Protein AF-A0A7J9J4H0-F1 (afdb_monomer)

Nearest PDB structures (foldseek):
  4m59-assembly1_A  TM=7.319E-01  e=5.818E-02  Zea mays
  4oe1-assembly1_A  TM=7.319E-01  e=5.818E-02  Zea mays
  7pub-assembly1_DH  TM=7.178E-01  e=2.931E-01  Trypanosoma brucei brucei
  7pua-assembly1_DH  TM=6.953E-01  e=2.931E-01  Trypanosoma brucei brucei
  6sgb-assembly1_DH  TM=7.351E-01  e=5.481E-01  Trypanosoma brucei brucei

Organism: NCBI:txid34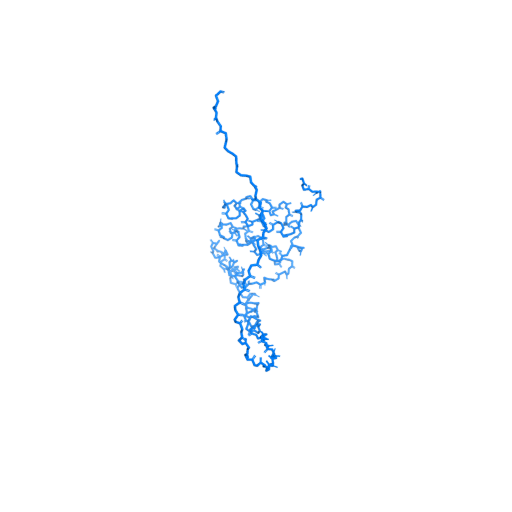283

Mean predicted aligned error: 14.7 Å

Solvent-accessible surface area (backbone atoms only — not comparable to full-atom values): 10258 Å² total; per-residue (Å²): 134,80,57,97,71,66,70,75,44,74,66,46,49,45,51,51,42,49,52,28,45,74,69,71,33,53,67,59,34,47,54,48,38,60,76,74,50,56,84,48,61,85,76,49,55,64,72,53,56,52,46,52,44,53,46,23,57,77,69,69,37,40,69,61,34,52,53,51,49,52,54,40,50,74,72,67,54,74,81,91,47,56,68,58,55,48,54,51,32,51,37,26,47,77,70,69,35,54,70,61,19,52,51,52,49,64,76,40,48,66,57,42,55,52,54,60,59,54,68,70,69,72,84,77,81,80,88,78,85,77,85,89,87,83,87,82,85,91,84,91,82,84,86,86,84,87,83,88,82,89,84,87,85,87,83,82,90,81,89,133

Structure (mmCIF, N/CA/C/O backbone):
data_AF-A0A7J9J4H0-F1
#
_entry.id   AF-A0A7J9J4H0-F1
#
loop_
_atom_site.group_PDB
_atom_site.id
_atom_site.type_symbol
_atom_site.label_atom_id
_atom_site.label_alt_id
_atom_site.label_comp_id
_atom_site.label_asym_id
_atom_site.label_entity_id
_atom_site.label_seq_id
_atom_site.pdbx_PDB_ins_code
_atom_site.Cartn_x
_atom_site.Cartn_y
_atom_site.Cartn_z
_atom_site.occupancy
_atom_site.B_iso_or_equiv
_atom_site.auth_seq_id
_atom_site.auth_comp_id
_atom_site.auth_asym_id
_atom_site.auth_atom_id
_atom_site.pdbx_PDB_model_num
ATOM 1 N N . MET A 1 1 ? 22.726 -1.072 -24.349 1.00 52.44 1 MET A N 1
ATOM 2 C CA . MET A 1 1 ? 21.918 -2.306 -24.216 1.00 52.44 1 MET A CA 1
ATOM 3 C C . MET A 1 1 ? 22.110 -2.841 -22.808 1.00 52.44 1 MET A C 1
ATOM 5 O O . MET A 1 1 ? 23.254 -2.944 -22.387 1.00 52.44 1 MET A O 1
ATOM 9 N N . LEU A 1 2 ? 21.031 -3.104 -22.067 1.00 53.34 2 LEU A N 1
ATOM 10 C CA . LEU A 1 2 ? 21.116 -3.709 -20.733 1.00 53.34 2 LEU A CA 1
ATOM 11 C C . LEU A 1 2 ? 21.405 -5.211 -20.894 1.00 53.34 2 LEU A C 1
ATOM 13 O O . LEU A 1 2 ? 20.730 -5.888 -21.669 1.00 53.34 2 LEU A O 1
ATOM 17 N N . SER A 1 3 ? 22.437 -5.713 -20.215 1.00 55.09 3 SER A N 1
ATOM 18 C CA . SER A 1 3 ? 22.796 -7.135 -20.195 1.00 55.09 3 SER A CA 1
ATOM 19 C C . SER A 1 3 ? 21.687 -7.971 -19.544 1.00 55.09 3 SER A C 1
ATOM 21 O O . SER A 1 3 ? 20.914 -7.466 -18.726 1.00 55.09 3 SER A O 1
ATOM 23 N N . LYS A 1 4 ? 21.607 -9.265 -19.880 1.00 60.22 4 LYS A N 1
ATOM 24 C CA . LYS A 1 4 ? 20.641 -10.203 -19.287 1.00 60.22 4 LYS A CA 1
ATOM 25 C C . LYS A 1 4 ? 20.800 -10.199 -17.759 1.00 60.22 4 LYS A C 1
ATOM 27 O O . LYS A 1 4 ? 21.830 -10.616 -17.243 1.00 60.22 4 LYS A O 1
ATOM 32 N N . GLY A 1 5 ? 19.785 -9.698 -17.053 1.00 64.00 5 GLY A N 1
ATOM 33 C CA . GLY A 1 5 ? 19.759 -9.575 -15.589 1.00 64.00 5 GLY A CA 1
ATOM 34 C C . GLY A 1 5 ? 19.956 -8.154 -15.041 1.00 64.00 5 GLY A C 1
ATOM 35 O O . GLY A 1 5 ? 19.676 -7.925 -13.864 1.00 64.00 5 GLY A O 1
ATOM 36 N N . GLN A 1 6 ? 20.363 -7.173 -15.859 1.00 58.66 6 GLN A N 1
ATOM 37 C CA . GLN A 1 6 ? 20.352 -5.767 -15.442 1.00 58.66 6 GLN A CA 1
ATOM 38 C C . GLN A 1 6 ? 18.909 -5.253 -15.371 1.00 58.66 6 GLN A C 1
ATOM 40 O O . GLN A 1 6 ? 18.187 -5.260 -16.362 1.00 58.66 6 GLN A O 1
ATOM 45 N N . GLY A 1 7 ? 18.504 -4.788 -14.188 1.00 58.31 7 GLY A N 1
ATOM 46 C CA . GLY A 1 7 ? 17.158 -4.264 -13.931 1.00 58.31 7 GLY A CA 1
ATOM 47 C C . GLY A 1 7 ? 16.184 -5.257 -13.289 1.00 58.31 7 GLY A C 1
ATOM 48 O O . GLY A 1 7 ? 15.051 -4.888 -12.999 1.00 58.31 7 GLY A O 1
ATOM 49 N N . ASN A 1 8 ? 16.622 -6.486 -12.992 1.00 66.31 8 ASN A N 1
ATOM 50 C CA . ASN A 1 8 ? 15.827 -7.490 -12.269 1.00 66.31 8 ASN A CA 1
ATOM 51 C C . ASN A 1 8 ? 15.961 -7.385 -10.738 1.00 66.31 8 ASN A C 1
ATOM 53 O O . ASN A 1 8 ? 15.598 -8.310 -10.012 1.00 66.31 8 ASN A O 1
ATOM 57 N N . THR A 1 9 ? 16.518 -6.286 -10.226 1.00 82.88 9 THR A N 1
ATOM 58 C CA . THR A 1 9 ? 16.663 -6.084 -8.783 1.00 82.88 9 THR A CA 1
ATOM 59 C C . THR A 1 9 ? 15.390 -5.468 -8.207 1.00 82.88 9 THR A C 1
ATOM 61 O O . THR A 1 9 ? 14.722 -4.654 -8.847 1.00 82.88 9 THR A O 1
ATOM 64 N N . MET A 1 10 ? 15.070 -5.806 -6.954 1.00 86.56 10 MET A N 1
ATOM 65 C CA . MET A 1 10 ? 13.902 -5.252 -6.250 1.00 86.56 10 MET A CA 1
ATOM 66 C C . MET A 1 10 ? 13.917 -3.714 -6.192 1.00 86.56 10 MET A C 1
ATOM 68 O O . MET A 1 10 ? 12.860 -3.085 -6.181 1.00 86.56 10 MET A O 1
ATOM 72 N N . GLY A 1 11 ? 15.109 -3.101 -6.208 1.00 87.69 11 GLY A N 1
ATOM 73 C CA . GLY A 1 11 ? 15.273 -1.649 -6.288 1.00 87.69 11 GLY A CA 1
ATOM 74 C C . GLY A 1 11 ? 14.765 -1.064 -7.608 1.00 87.69 11 GLY A C 1
ATOM 75 O O . GLY A 1 11 ? 14.001 -0.100 -7.591 1.00 87.69 11 GLY A O 1
ATOM 76 N N . THR A 1 12 ? 15.113 -1.679 -8.744 1.00 91.06 12 THR A N 1
ATOM 77 C CA . THR A 1 12 ? 14.612 -1.256 -10.062 1.00 91.06 12 THR A CA 1
ATOM 78 C C . THR A 1 12 ? 13.097 -1.429 -10.161 1.00 91.06 12 THR A C 1
ATOM 80 O O . THR A 1 12 ? 12.407 -0.544 -10.663 1.00 91.06 12 THR A O 1
ATOM 83 N N . TYR A 1 13 ? 12.551 -2.517 -9.611 1.00 92.50 13 TYR A N 1
ATOM 84 C CA . TYR A 1 13 ? 11.100 -2.730 -9.567 1.00 92.50 13 TYR A CA 1
ATOM 85 C C . TYR A 1 13 ? 10.383 -1.646 -8.757 1.00 92.50 13 TYR A C 1
ATOM 87 O O . TYR A 1 13 ? 9.348 -1.140 -9.186 1.00 92.50 13 TYR A O 1
ATOM 95 N N . GLY A 1 14 ? 10.952 -1.233 -7.621 1.00 93.56 14 GLY A N 1
ATOM 96 C CA . GLY A 1 14 ? 10.415 -0.128 -6.826 1.00 93.56 14 GLY A CA 1
ATOM 97 C C . GLY A 1 14 ? 10.430 1.213 -7.560 1.00 93.56 14 GLY A C 1
ATOM 98 O O . GLY A 1 14 ? 9.472 1.977 -7.452 1.00 93.56 14 GLY A O 1
ATOM 99 N N . GLN A 1 15 ? 11.481 1.496 -8.334 1.00 94.94 15 GLN A N 1
ATOM 100 C CA . GLN A 1 15 ? 11.543 2.698 -9.171 1.00 94.94 15 GLN A CA 1
ATOM 101 C C . GLN A 1 15 ? 10.478 2.676 -10.272 1.00 94.94 15 GLN A C 1
ATOM 103 O O . GLN A 1 15 ? 9.778 3.670 -10.444 1.00 94.94 15 GLN A 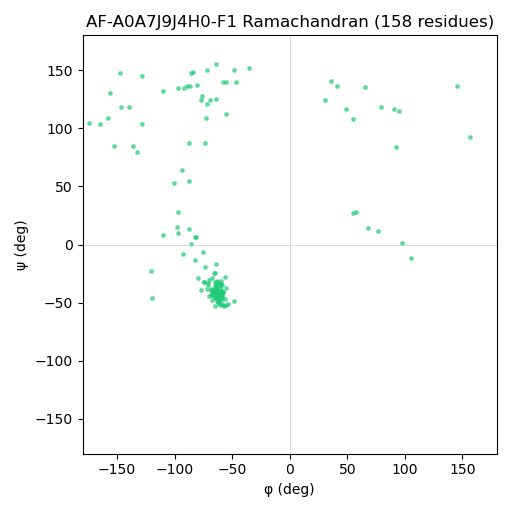O 1
ATOM 108 N N . LEU A 1 16 ? 10.307 1.542 -10.960 1.00 94.69 16 LEU A N 1
ATOM 109 C CA . LEU A 1 16 ? 9.288 1.389 -11.999 1.00 94.69 16 LEU A CA 1
ATOM 110 C C . LEU A 1 16 ? 7.871 1.565 -11.439 1.00 94.69 16 LEU A C 1
ATOM 112 O O . LEU A 1 16 ? 7.091 2.334 -11.990 1.00 94.69 16 LEU A O 1
ATOM 116 N N . LEU A 1 17 ? 7.550 0.907 -10.322 1.00 95.44 17 LEU A N 1
ATOM 117 C CA . LEU A 1 17 ? 6.243 1.049 -9.672 1.00 95.44 17 LEU A CA 1
ATOM 118 C C . LEU A 1 17 ? 5.964 2.496 -9.255 1.00 95.44 17 LEU A C 1
ATOM 120 O O . LEU A 1 17 ? 4.843 2.967 -9.412 1.00 95.44 17 LEU A O 1
ATOM 124 N N . ARG A 1 18 ? 6.978 3.210 -8.752 1.00 95.06 18 ARG A N 1
ATOM 125 C CA . ARG A 1 18 ? 6.851 4.629 -8.401 1.00 95.06 18 ARG A CA 1
ATOM 126 C C . ARG A 1 18 ? 6.618 5.502 -9.632 1.00 95.06 18 ARG A C 1
ATOM 128 O O . ARG A 1 18 ? 5.792 6.398 -9.557 1.00 95.06 18 ARG A O 1
ATOM 135 N N . ALA A 1 19 ? 7.327 5.254 -10.732 1.00 96.62 19 ALA A N 1
ATOM 136 C CA . ALA A 1 19 ? 7.134 6.001 -11.972 1.00 96.62 19 ALA A CA 1
ATOM 137 C C . ALA A 1 19 ? 5.713 5.801 -12.520 1.00 96.62 19 ALA A C 1
ATOM 139 O O . ALA A 1 19 ? 5.013 6.774 -12.766 1.00 96.62 19 ALA A O 1
ATOM 140 N N . LEU A 1 20 ? 5.249 4.549 -12.595 1.00 95.88 20 LEU A N 1
ATOM 141 C CA . LEU A 1 20 ? 3.889 4.228 -13.039 1.00 95.88 20 LEU A CA 1
ATOM 142 C C . LEU A 1 20 ? 2.819 4.869 -12.148 1.00 95.88 20 LEU A C 1
ATOM 144 O O . LEU A 1 20 ? 1.822 5.375 -12.644 1.00 95.88 20 LEU A O 1
ATOM 148 N N . ASP A 1 21 ? 3.032 4.878 -10.835 1.00 94.31 21 ASP A N 1
ATOM 149 C CA . ASP A 1 21 ? 2.140 5.545 -9.889 1.00 94.31 21 ASP A CA 1
ATOM 150 C C . ASP A 1 21 ? 2.129 7.074 -10.043 1.00 94.31 21 ASP A C 1
ATOM 152 O O . ASP A 1 21 ? 1.062 7.678 -9.997 1.00 94.31 21 ASP A O 1
ATOM 156 N N . MET A 1 22 ? 3.288 7.703 -10.261 1.00 94.44 22 MET A N 1
ATOM 157 C CA . MET A 1 22 ? 3.376 9.146 -10.520 1.00 94.44 22 MET A CA 1
ATOM 158 C C . MET A 1 22 ? 2.704 9.545 -11.838 1.00 94.44 22 MET A C 1
ATOM 160 O O . MET A 1 22 ? 2.120 10.622 -11.914 1.00 94.44 22 MET A O 1
ATOM 164 N N . ASP A 1 23 ? 2.732 8.659 -12.832 1.00 95.81 23 ASP A N 1
ATOM 165 C CA . ASP A 1 23 ? 2.066 8.839 -14.124 1.00 95.81 23 ASP A CA 1
ATOM 166 C C . ASP A 1 23 ? 0.568 8.470 -14.086 1.00 95.81 23 ASP A C 1
ATOM 168 O O . ASP A 1 23 ? -0.081 8.429 -15.130 1.00 95.81 23 ASP A O 1
ATOM 172 N N . ASN A 1 24 ? 0.004 8.167 -12.908 1.00 93.44 24 ASN A N 1
ATOM 173 C CA . ASN A 1 24 ? -1.385 7.723 -12.732 1.00 93.44 24 ASN A CA 1
ATOM 174 C C . ASN A 1 24 ? -1.735 6.444 -13.531 1.00 93.44 24 ASN A C 1
ATOM 176 O O . ASN A 1 24 ? -2.882 6.207 -13.906 1.00 93.44 24 ASN A O 1
ATOM 180 N N . ARG A 1 25 ? -0.737 5.591 -13.789 1.00 96.44 25 ARG A N 1
ATOM 181 C CA . ARG A 1 25 ? -0.836 4.316 -14.525 1.00 96.44 25 ARG A CA 1
ATOM 182 C C . ARG A 1 25 ? -0.884 3.136 -13.555 1.00 96.44 25 ARG A C 1
ATOM 184 O O . ARG A 1 25 ? -0.094 2.191 -13.629 1.00 96.44 25 ARG A O 1
ATOM 191 N N . ALA A 1 26 ? -1.818 3.200 -12.609 1.00 95.50 26 ALA A N 1
ATOM 192 C CA . ALA A 1 26 ? -1.933 2.228 -11.522 1.00 95.50 26 ALA A CA 1
ATOM 193 C C . ALA A 1 26 ? -2.260 0.806 -12.008 1.00 95.50 26 ALA A C 1
ATOM 195 O O . ALA A 1 26 ? -1.747 -0.166 -11.448 1.00 95.50 26 ALA A O 1
ATOM 196 N N . ASP A 1 27 ? -3.029 0.670 -13.089 1.00 96.81 27 ASP A N 1
ATOM 197 C CA . ASP A 1 27 ? -3.341 -0.635 -13.681 1.00 96.81 27 ASP A CA 1
ATOM 198 C C . ASP A 1 27 ? -2.099 -1.318 -14.257 1.00 96.81 27 ASP A C 1
ATOM 200 O O . ASP A 1 27 ? -1.899 -2.520 -14.081 1.00 96.81 27 ASP A O 1
ATOM 204 N N . GLU A 1 28 ? -1.208 -0.559 -14.892 1.00 97.50 28 GLU A N 1
ATOM 205 C CA . GLU A 1 28 ? 0.059 -1.095 -15.387 1.00 97.50 28 GLU A CA 1
ATOM 206 C C . GLU A 1 28 ? 0.988 -1.477 -14.237 1.00 97.50 28 GLU A C 1
ATOM 208 O O . GLU A 1 28 ? 1.619 -2.538 -14.275 1.00 97.50 28 GLU A O 1
ATOM 213 N N . ALA A 1 29 ? 1.018 -0.664 -13.174 1.00 97.50 29 ALA A N 1
ATOM 214 C CA . ALA A 1 29 ? 1.733 -1.000 -11.948 1.00 97.50 29 ALA A CA 1
ATOM 215 C C . ALA A 1 29 ? 1.204 -2.311 -11.343 1.00 97.50 29 ALA A C 1
ATOM 217 O O . ALA A 1 29 ? 1.990 -3.178 -10.954 1.00 97.50 29 ALA A O 1
ATOM 218 N N . HIS A 1 30 ? -0.118 -2.498 -11.323 1.00 97.12 30 HIS A N 1
ATOM 219 C CA . HIS A 1 30 ? -0.757 -3.727 -10.868 1.00 97.12 30 HIS A CA 1
ATOM 220 C C . HIS A 1 30 ? -0.390 -4.932 -11.741 1.00 97.12 30 HIS A C 1
ATOM 222 O O . HIS A 1 30 ? 0.028 -5.969 -11.222 1.00 97.12 30 HIS A O 1
ATOM 228 N N . GLN A 1 31 ? -0.484 -4.806 -13.065 1.00 96.62 31 GLN A N 1
ATOM 229 C CA . GLN A 1 31 ? -0.120 -5.888 -13.979 1.00 96.62 31 GLN A CA 1
ATOM 230 C C . GLN A 1 31 ? 1.350 -6.286 -13.830 1.00 96.62 31 GLN A C 1
ATOM 232 O O . GLN A 1 31 ? 1.671 -7.477 -13.816 1.00 96.62 31 GLN A O 1
ATOM 237 N N . PHE A 1 32 ? 2.245 -5.306 -13.700 1.00 95.38 32 PHE A N 1
ATOM 238 C CA . PHE A 1 32 ? 3.657 -5.554 -13.438 1.00 95.38 32 PHE A CA 1
ATOM 239 C C . PHE A 1 32 ? 3.854 -6.280 -12.101 1.00 95.38 32 PHE A C 1
ATOM 241 O O . PHE A 1 32 ? 4.548 -7.298 -12.056 1.00 95.38 32 PHE A O 1
ATOM 248 N N . TRP A 1 33 ? 3.202 -5.802 -11.036 1.00 95.88 33 TRP A N 1
ATOM 249 C CA . TRP A 1 33 ? 3.248 -6.412 -9.708 1.00 95.88 33 TRP A CA 1
ATOM 250 C C . TRP A 1 33 ? 2.870 -7.893 -9.753 1.00 95.88 33 TRP A C 1
ATOM 252 O O . TRP A 1 33 ? 3.640 -8.736 -9.291 1.00 95.88 33 TRP A O 1
ATOM 262 N N . VAL A 1 34 ? 1.731 -8.218 -10.368 1.00 95.12 34 VAL A N 1
ATOM 263 C CA . VAL A 1 34 ? 1.235 -9.598 -10.464 1.00 95.12 34 VAL A CA 1
ATOM 264 C C . VAL A 1 34 ? 2.185 -10.481 -11.275 1.00 95.12 34 VAL A C 1
ATOM 266 O O . VAL A 1 34 ? 2.496 -11.600 -10.878 1.00 95.12 34 VAL A O 1
ATOM 269 N N . LYS A 1 35 ? 2.688 -9.973 -12.405 1.00 92.44 35 LYS A N 1
ATOM 270 C CA . LYS A 1 35 ? 3.528 -10.754 -13.326 1.00 92.44 35 LYS A CA 1
ATOM 271 C C . LYS A 1 35 ? 4.954 -10.973 -12.822 1.00 92.44 35 LYS A C 1
ATOM 273 O O . LYS A 1 35 ? 5.577 -11.960 -13.205 1.00 92.44 35 LYS A O 1
ATOM 278 N N . LYS A 1 36 ? 5.519 -10.025 -12.068 1.00 91.00 36 LYS A N 1
ATOM 279 C CA . LYS A 1 36 ? 6.964 -9.992 -11.774 1.00 91.00 36 LYS A CA 1
ATOM 280 C C . LYS A 1 36 ? 7.318 -10.058 -10.297 1.00 91.00 36 LYS A C 1
ATOM 282 O O . LYS A 1 36 ? 8.446 -10.434 -9.995 1.00 91.00 36 LYS A O 1
ATOM 287 N N . VAL A 1 37 ? 6.405 -9.687 -9.401 1.00 90.06 37 VAL A N 1
ATOM 288 C CA . VAL A 1 37 ? 6.729 -9.483 -7.980 1.00 90.06 37 VAL A CA 1
ATOM 289 C C . VAL A 1 37 ? 5.928 -10.412 -7.074 1.00 90.06 37 VAL A C 1
ATOM 291 O O . VAL A 1 37 ? 6.503 -11.042 -6.194 1.00 90.06 37 VAL A O 1
ATOM 294 N N . SER A 1 38 ? 4.619 -10.555 -7.286 1.00 88.44 38 SER A N 1
ATOM 295 C CA . SER A 1 38 ? 3.747 -11.250 -6.327 1.00 88.44 38 SER A CA 1
ATOM 296 C C . SER A 1 38 ? 3.868 -12.774 -6.315 1.00 88.44 38 SER A C 1
ATOM 298 O O . SER A 1 38 ? 3.230 -13.402 -5.475 1.00 88.44 38 SER A O 1
ATOM 300 N N . ALA A 1 39 ? 4.632 -13.368 -7.237 1.00 86.94 39 ALA A N 1
ATOM 301 C CA . ALA A 1 39 ? 4.788 -14.820 -7.344 1.00 86.94 39 ALA A CA 1
ATOM 302 C C . ALA A 1 39 ? 5.398 -15.442 -6.076 1.00 86.94 39 ALA A C 1
ATOM 304 O O . ALA A 1 39 ? 5.000 -16.532 -5.680 1.00 86.94 39 ALA A O 1
ATOM 305 N N . ASP A 1 40 ? 6.314 -14.728 -5.420 1.00 85.62 40 ASP A N 1
ATOM 306 C CA . ASP A 1 40 ? 6.877 -15.120 -4.130 1.00 85.62 40 ASP A CA 1
ATOM 307 C C . ASP A 1 40 ? 6.862 -13.933 -3.166 1.00 85.62 40 ASP A C 1
ATOM 309 O O . ASP A 1 40 ? 7.856 -13.250 -2.930 1.00 85.62 40 ASP A O 1
ATOM 313 N N . LEU A 1 41 ? 5.693 -13.678 -2.587 1.00 87.94 41 LEU A N 1
ATOM 314 C CA . LEU A 1 41 ? 5.498 -12.567 -1.662 1.00 87.94 41 LEU A CA 1
ATOM 315 C C . LEU A 1 41 ? 6.334 -12.693 -0.372 1.00 87.94 41 LEU A C 1
ATOM 317 O O . LEU A 1 41 ? 6.515 -11.699 0.337 1.00 87.94 41 LEU A O 1
ATOM 321 N N . HIS A 1 42 ? 6.853 -13.886 -0.060 1.00 86.44 42 HIS A N 1
ATOM 322 C CA . HIS A 1 42 ? 7.709 -14.113 1.100 1.00 86.44 42 HIS A CA 1
ATOM 323 C C . HIS A 1 42 ? 9.104 -13.501 0.899 1.00 86.44 42 HIS A C 1
ATOM 325 O O . HIS A 1 42 ? 9.643 -12.900 1.830 1.00 86.44 42 HIS A O 1
ATOM 331 N N . SER A 1 43 ? 9.661 -13.569 -0.316 1.00 86.88 43 SER A N 1
ATOM 332 C CA . SER A 1 43 ? 10.959 -12.955 -0.640 1.00 86.88 43 SER A CA 1
ATOM 3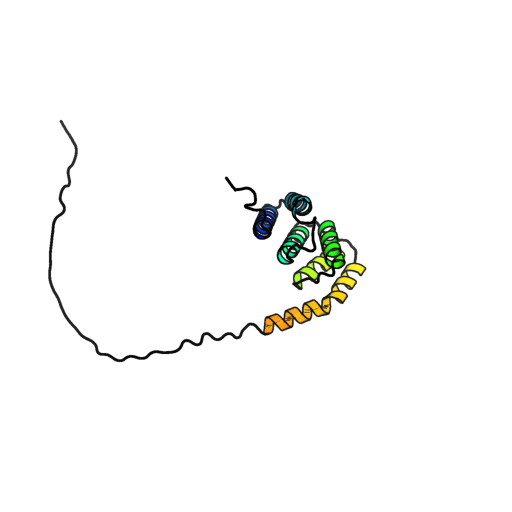33 C C . SER A 1 43 ? 10.884 -11.461 -0.963 1.00 86.88 43 SER A C 1
ATOM 335 O O . SER A 1 43 ? 11.910 -10.775 -0.959 1.00 86.88 43 SER A O 1
ATOM 337 N N . VAL A 1 44 ? 9.686 -10.914 -1.194 1.00 90.19 44 VAL A N 1
ATOM 338 C CA . VAL A 1 44 ? 9.522 -9.488 -1.508 1.00 90.19 44 VAL A CA 1
ATOM 339 C C . VAL A 1 44 ? 9.835 -8.615 -0.281 1.00 90.19 44 VAL A C 1
ATOM 341 O O . VAL A 1 44 ? 9.189 -8.753 0.766 1.00 90.19 44 VAL A O 1
ATOM 344 N N . PRO A 1 45 ? 10.761 -7.642 -0.376 1.00 90.62 45 PRO A N 1
ATOM 345 C CA . PRO A 1 45 ? 11.037 -6.711 0.715 1.00 90.62 45 PRO A CA 1
ATOM 346 C C . PRO A 1 45 ? 9.788 -5.930 1.134 1.00 90.62 45 PRO A C 1
ATOM 348 O O . PRO A 1 45 ? 9.023 -5.463 0.289 1.00 90.62 45 PRO A O 1
ATOM 351 N N . TRP A 1 46 ? 9.600 -5.718 2.441 1.00 91.44 46 TRP A N 1
ATOM 352 C CA . TRP A 1 46 ? 8.422 -4.997 2.947 1.00 91.44 46 TRP A CA 1
ATOM 353 C C . TRP A 1 46 ? 8.323 -3.582 2.368 1.00 91.44 46 TRP A C 1
ATOM 355 O O . TRP A 1 46 ? 7.238 -3.120 2.053 1.00 91.44 46 TRP A O 1
ATOM 365 N N . GLN A 1 47 ? 9.446 -2.906 2.129 1.00 91.50 47 GLN A N 1
ATOM 366 C CA . GLN A 1 47 ? 9.449 -1.582 1.495 1.00 91.50 47 GLN A CA 1
ATOM 367 C C . GLN A 1 47 ? 8.713 -1.584 0.143 1.00 91.50 47 GLN A C 1
ATOM 369 O O . GLN A 1 47 ? 7.985 -0.643 -0.167 1.00 91.50 47 GLN A O 1
ATOM 374 N N . LEU A 1 48 ? 8.855 -2.661 -0.637 1.00 92.75 48 LEU A N 1
ATOM 375 C CA . LEU A 1 48 ? 8.209 -2.808 -1.938 1.00 92.75 48 LEU A CA 1
ATOM 376 C C . LEU A 1 48 ? 6.719 -3.164 -1.793 1.00 92.75 48 LEU A C 1
ATOM 378 O O . LEU A 1 48 ? 5.883 -2.599 -2.493 1.00 92.75 48 LEU A O 1
ATOM 382 N N . CYS A 1 49 ? 6.362 -4.018 -0.827 1.00 94.44 49 CYS A N 1
ATOM 383 C CA . CYS A 1 49 ? 4.961 -4.275 -0.474 1.00 94.44 49 CYS A CA 1
ATOM 384 C C . CYS A 1 49 ? 4.250 -3.001 0.015 1.00 94.44 49 CYS A C 1
ATOM 386 O O . CYS A 1 49 ? 3.144 -2.702 -0.425 1.00 94.44 49 CYS A O 1
ATOM 388 N N . GLY A 1 50 ? 4.894 -2.220 0.885 1.00 94.50 50 GLY A N 1
ATOM 389 C CA . GLY A 1 50 ? 4.378 -0.948 1.392 1.00 94.50 50 GLY A CA 1
ATOM 390 C C . GLY A 1 50 ? 4.220 0.096 0.286 1.00 94.50 50 GLY A C 1
ATOM 391 O O . GLY A 1 50 ? 3.228 0.830 0.273 1.00 94.50 50 GLY A O 1
ATOM 392 N N . LEU A 1 51 ? 5.138 0.122 -0.690 1.00 95.25 51 LEU A N 1
ATOM 393 C CA . LEU A 1 51 ? 4.972 0.923 -1.902 1.00 95.25 51 LEU A CA 1
ATOM 394 C C . LEU A 1 51 ? 3.692 0.518 -2.636 1.00 95.25 51 LEU A C 1
ATOM 396 O O . LEU A 1 51 ? 2.852 1.380 -2.869 1.00 95.25 51 LEU A O 1
ATOM 400 N N . MET A 1 52 ? 3.490 -0.771 -2.920 1.00 96.44 52 MET A N 1
ATOM 401 C CA . MET A 1 52 ? 2.304 -1.216 -3.658 1.00 96.44 52 MET A CA 1
ATOM 402 C C . MET A 1 52 ? 0.992 -0.955 -2.903 1.00 96.44 52 MET A C 1
ATOM 404 O O . MET A 1 52 ? 0.020 -0.513 -3.506 1.00 96.44 52 MET A O 1
ATOM 408 N N . ILE A 1 53 ? 0.975 -1.117 -1.575 1.00 96.56 53 ILE A N 1
ATOM 409 C CA . ILE A 1 53 ? -0.163 -0.705 -0.732 1.00 96.56 53 ILE A CA 1
ATOM 410 C C . ILE A 1 53 ? -0.443 0.798 -0.900 1.00 96.56 53 ILE A C 1
ATOM 412 O O . ILE A 1 53 ? -1.595 1.205 -1.009 1.00 96.56 53 ILE A O 1
ATOM 416 N N . SER A 1 54 ? 0.603 1.630 -0.967 1.00 95.69 54 SER A N 1
ATOM 417 C CA . SER A 1 54 ? 0.472 3.079 -1.195 1.00 95.69 54 SER A CA 1
ATOM 418 C C . SER A 1 54 ? -0.090 3.417 -2.575 1.00 95.69 54 SER A C 1
ATOM 420 O O . SER A 1 54 ? -0.838 4.387 -2.697 1.00 95.69 54 SER A O 1
ATOM 422 N N . VAL A 1 55 ? 0.318 2.672 -3.608 1.00 96.56 55 VAL A N 1
ATOM 423 C CA . VAL A 1 55 ? -0.188 2.816 -4.981 1.00 96.56 55 VAL A CA 1
ATOM 424 C C . VAL A 1 55 ? -1.667 2.455 -5.014 1.00 96.56 55 VAL A C 1
ATOM 426 O O . VAL A 1 55 ? -2.481 3.278 -5.419 1.00 96.56 55 VAL A O 1
ATOM 429 N N . TYR A 1 56 ? -2.041 1.280 -4.503 1.00 97.50 56 TYR A N 1
ATOM 430 C CA . TYR A 1 56 ? -3.439 0.858 -4.505 1.00 97.50 56 TYR A CA 1
ATOM 431 C C . TYR A 1 56 ? -4.347 1.806 -3.725 1.00 97.50 56 TYR A C 1
ATOM 433 O O . TYR A 1 56 ? -5.429 2.131 -4.198 1.00 97.50 56 TYR A O 1
ATOM 441 N N . TYR A 1 57 ? -3.896 2.286 -2.564 1.00 96.50 57 TYR A N 1
ATOM 442 C CA . TYR A 1 57 ? -4.691 3.185 -1.733 1.00 96.50 57 TYR A CA 1
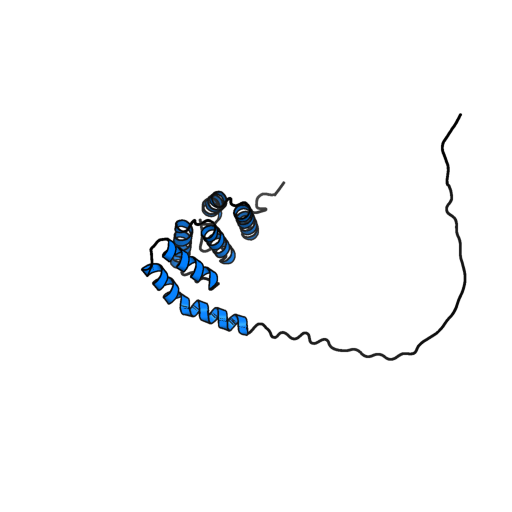ATOM 443 C C . TYR A 1 57 ? -5.005 4.508 -2.445 1.00 96.50 57 TYR A C 1
ATOM 445 O O . TYR A 1 57 ? -6.157 4.920 -2.507 1.00 96.50 57 TYR A O 1
ATOM 453 N N . ARG A 1 58 ? -3.989 5.165 -3.024 1.00 94.88 58 ARG A N 1
ATOM 454 C CA . ARG A 1 58 ? -4.163 6.469 -3.693 1.00 94.88 58 ARG A CA 1
ATOM 455 C C . ARG A 1 58 ? -4.999 6.392 -4.966 1.00 94.88 58 ARG A C 1
ATOM 457 O O . ARG A 1 58 ? -5.660 7.364 -5.300 1.00 94.88 58 ARG A O 1
ATOM 464 N N . ASN A 1 59 ? -4.975 5.247 -5.641 1.00 94.94 59 ASN A N 1
ATOM 465 C CA . ASN A 1 59 ? -5.696 5.021 -6.892 1.00 94.94 59 ASN A CA 1
ATOM 466 C C . ASN A 1 59 ? -7.038 4.294 -6.679 1.00 94.94 59 ASN A C 1
ATOM 468 O O . ASN A 1 59 ? -7.598 3.752 -7.625 1.00 94.94 59 ASN A O 1
ATOM 472 N N . ASN A 1 60 ? -7.540 4.240 -5.438 1.00 95.00 60 ASN A N 1
ATOM 473 C CA . ASN A 1 60 ? -8.804 3.592 -5.072 1.00 95.00 60 ASN A CA 1
ATOM 474 C C . ASN A 1 60 ? -8.918 2.105 -5.489 1.00 95.00 60 ASN A C 1
ATOM 476 O O . ASN A 1 60 ? -10.009 1.570 -5.668 1.00 95.00 60 ASN A O 1
ATOM 480 N N . MET A 1 61 ? -7.794 1.392 -5.606 1.00 96.69 61 MET A N 1
ATOM 481 C CA . MET A 1 61 ? -7.749 -0.042 -5.926 1.00 96.69 61 MET A CA 1
ATOM 482 C C . MET A 1 61 ? 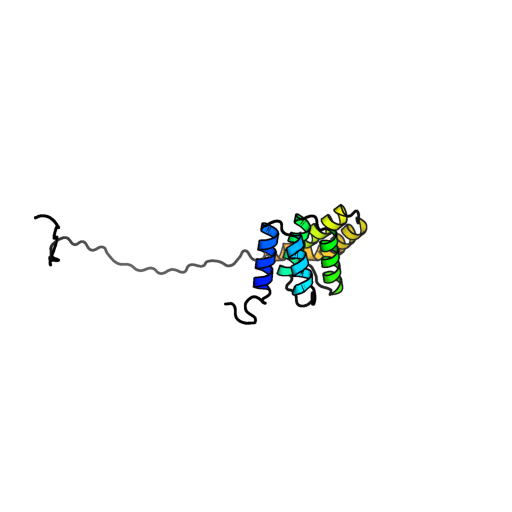-7.854 -0.889 -4.646 1.00 96.69 61 MET A C 1
ATOM 484 O O . MET A 1 61 ? -6.985 -1.710 -4.333 1.00 96.69 61 MET A O 1
ATOM 488 N N . LEU A 1 62 ? -8.903 -0.645 -3.860 1.00 97.12 62 LEU A N 1
ATOM 489 C CA . LEU A 1 62 ? -9.024 -1.120 -2.477 1.00 97.12 62 LEU A CA 1
ATOM 490 C C . LEU A 1 62 ? -9.100 -2.647 -2.363 1.00 97.12 62 LEU A C 1
ATOM 492 O O . LEU A 1 62 ? -8.504 -3.233 -1.460 1.00 97.12 62 LEU A O 1
ATOM 496 N N . GLU A 1 63 ? -9.756 -3.315 -3.310 1.00 96.50 63 GLU A N 1
ATOM 497 C CA . GLU A 1 63 ? -9.811 -4.780 -3.342 1.00 96.50 63 GLU A CA 1
ATOM 498 C C . GLU A 1 63 ? -8.418 -5.400 -3.481 1.00 96.50 63 GLU A C 1
ATOM 500 O O . GLU A 1 63 ? -8.083 -6.375 -2.804 1.00 96.50 63 GLU A O 1
ATOM 505 N N . ASN A 1 64 ? -7.584 -4.822 -4.347 1.00 97.25 64 ASN A N 1
ATOM 506 C CA . ASN A 1 64 ? -6.233 -5.311 -4.604 1.00 97.25 64 ASN A CA 1
ATOM 507 C C . ASN A 1 64 ? -5.325 -5.045 -3.402 1.00 97.25 64 ASN A C 1
ATOM 509 O O . ASN A 1 64 ? -4.480 -5.881 -3.072 1.00 97.25 64 ASN A O 1
ATOM 513 N N . LEU A 1 65 ? -5.546 -3.926 -2.708 1.00 97.25 65 LEU A N 1
ATOM 514 C CA . LEU A 1 65 ? -4.900 -3.616 -1.438 1.00 97.25 65 LEU A CA 1
ATOM 515 C C . LEU A 1 65 ? -5.220 -4.676 -0.381 1.00 97.25 65 LEU A C 1
ATOM 517 O O . LEU A 1 65 ? -4.300 -5.248 0.207 1.00 97.25 65 LEU A O 1
ATOM 521 N N . VAL A 1 66 ? -6.503 -4.975 -0.170 1.00 96.19 66 VAL A N 1
ATOM 522 C CA . VAL A 1 66 ? -6.944 -5.969 0.817 1.00 96.19 66 VAL A CA 1
ATOM 523 C C . VAL A 1 66 ? -6.422 -7.364 0.469 1.00 96.19 66 VAL A C 1
ATOM 525 O O . VAL A 1 66 ? -5.904 -8.056 1.345 1.00 96.19 66 VAL A O 1
ATOM 528 N N . LYS A 1 67 ? -6.480 -7.769 -0.807 1.00 96.25 67 LYS A N 1
ATOM 529 C CA . LYS A 1 67 ? -5.919 -9.049 -1.281 1.00 96.25 67 LYS A CA 1
ATOM 530 C C . LYS A 1 67 ? -4.418 -9.146 -0.992 1.00 96.25 67 LYS A C 1
ATOM 532 O O . LYS A 1 67 ? -3.963 -10.158 -0.459 1.00 96.25 67 LYS A O 1
ATOM 537 N N . LEU A 1 68 ? -3.657 -8.090 -1.290 1.00 95.88 68 LEU A N 1
ATOM 538 C CA . LEU A 1 68 ? -2.224 -8.033 -1.001 1.00 95.88 68 LEU A CA 1
ATOM 539 C C . LEU A 1 68 ? -1.952 -8.165 0.503 1.00 95.88 68 LEU A C 1
ATOM 541 O O . LEU A 1 68 ? -1.094 -8.950 0.904 1.00 95.88 68 LEU A O 1
ATOM 545 N N . PHE A 1 69 ? -2.691 -7.431 1.335 1.00 95.12 69 PHE A N 1
ATOM 546 C CA . PHE A 1 69 ? -2.508 -7.473 2.783 1.00 95.12 69 PHE A CA 1
ATOM 547 C C . PHE A 1 69 ? -2.824 -8.850 3.373 1.00 95.12 69 PHE A C 1
ATOM 549 O O . PHE A 1 69 ? -2.014 -9.383 4.127 1.00 95.12 69 PHE A O 1
ATOM 556 N N . LYS A 1 70 ? -3.938 -9.470 2.968 1.00 94.25 70 LYS A N 1
ATOM 557 C CA . LYS A 1 70 ? -4.296 -10.836 3.381 1.00 94.25 70 LYS A CA 1
ATOM 558 C C . LYS A 1 70 ? -3.212 -11.846 3.003 1.00 94.25 70 LYS A C 1
ATOM 560 O O . LYS A 1 70 ? -2.867 -12.698 3.816 1.00 94.25 70 LYS A O 1
ATOM 565 N N . GLY A 1 71 ? -2.623 -11.713 1.811 1.00 93.62 71 GLY A N 1
ATOM 566 C CA . GLY A 1 71 ? -1.473 -12.522 1.404 1.00 93.62 71 GLY A CA 1
ATOM 567 C C . GLY A 1 71 ? -0.282 -12.359 2.352 1.00 93.62 71 GLY A C 1
ATOM 568 O O . GLY A 1 71 ? 0.297 -13.346 2.792 1.00 93.62 71 GLY A O 1
ATOM 569 N N . LEU A 1 72 ? 0.056 -11.125 2.734 1.00 93.00 72 LEU A N 1
ATOM 570 C CA . LEU A 1 72 ? 1.147 -10.847 3.680 1.00 93.00 72 LEU A CA 1
ATOM 571 C C . LEU A 1 72 ? 0.863 -11.411 5.079 1.00 93.00 72 LEU A C 1
ATOM 573 O O . LEU A 1 72 ? 1.765 -11.976 5.702 1.00 93.00 72 LEU A O 1
ATOM 577 N N . GLU A 1 73 ? -0.382 -11.306 5.550 1.00 91.75 73 GLU A N 1
ATOM 578 C CA . GLU A 1 73 ? -0.810 -11.892 6.823 1.00 91.75 73 GLU A CA 1
ATOM 579 C C . GLU A 1 73 ? -0.751 -13.422 6.815 1.00 91.75 73 GLU A C 1
ATOM 581 O O . GLU A 1 73 ? -0.349 -14.006 7.822 1.00 91.75 73 GLU A O 1
ATOM 586 N N . ALA A 1 74 ? -1.091 -14.067 5.695 1.00 91.31 74 ALA A N 1
ATOM 587 C CA . ALA A 1 74 ? -1.012 -15.520 5.545 1.00 91.31 74 ALA A CA 1
ATOM 588 C C . ALA A 1 74 ? 0.430 -16.041 5.675 1.00 91.31 74 ALA A C 1
ATOM 590 O O . ALA A 1 74 ? 0.654 -17.110 6.234 1.00 91.31 74 ALA A O 1
ATOM 591 N N . PHE A 1 75 ? 1.421 -15.249 5.251 1.00 88.06 75 PHE A N 1
ATOM 592 C CA . PHE A 1 75 ? 2.843 -15.536 5.479 1.00 88.06 75 PHE A CA 1
ATOM 593 C C . PHE A 1 75 ? 3.340 -15.121 6.877 1.00 88.06 75 PHE A C 1
ATOM 595 O O . PHE A 1 75 ? 4.542 -15.141 7.138 1.00 88.06 75 PHE A O 1
ATOM 602 N N . GLY A 1 76 ? 2.453 -14.682 7.777 1.00 85.81 76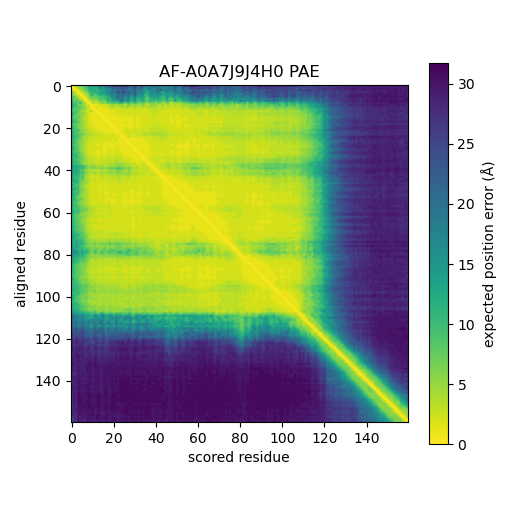 GLY A N 1
ATOM 603 C CA . GLY A 1 76 ? 2.812 -14.228 9.122 1.00 85.81 76 GLY A CA 1
ATOM 604 C C . GLY A 1 76 ? 3.624 -12.927 9.149 1.00 85.81 76 GLY A C 1
ATOM 605 O O . GLY A 1 76 ? 4.205 -12.578 10.182 1.00 85.81 76 GLY A O 1
ATOM 606 N N . ARG A 1 77 ? 3.682 -12.184 8.034 1.00 87.50 77 ARG A N 1
ATOM 607 C CA . ARG A 1 77 ? 4.473 -10.952 7.940 1.00 87.50 77 ARG A CA 1
ATOM 608 C C . ARG A 1 77 ? 3.747 -9.814 8.649 1.00 87.50 77 ARG A C 1
ATOM 610 O O . ARG A 1 77 ? 2.608 -9.481 8.338 1.00 87.50 77 ARG A O 1
ATOM 617 N N . LYS A 1 78 ? 4.427 -9.182 9.606 1.00 88.25 78 LYS A N 1
ATOM 618 C CA . LYS A 1 78 ? 3.891 -8.033 10.353 1.00 88.25 78 LYS A CA 1
ATOM 619 C C . LYS A 1 78 ? 4.228 -6.724 9.636 1.00 88.25 78 LYS A C 1
ATOM 621 O O . LYS A 1 78 ? 5.379 -6.594 9.220 1.00 88.25 78 LYS A O 1
ATOM 626 N N . PRO A 1 79 ? 3.293 -5.768 9.507 1.00 87.50 79 PRO A N 1
ATOM 627 C CA . PRO A 1 79 ? 3.557 -4.457 8.916 1.00 87.50 79 PRO A CA 1
ATOM 628 C C . PRO A 1 79 ? 4.706 -3.737 9.619 1.00 87.50 79 PRO A C 1
ATOM 630 O O . PRO A 1 79 ? 4.816 -3.787 10.844 1.00 87.50 79 PRO A O 1
ATOM 633 N N . THR A 1 80 ? 5.558 -3.066 8.844 1.00 82.06 80 THR A N 1
ATOM 634 C CA . THR A 1 80 ? 6.698 -2.306 9.382 1.00 82.06 80 THR A CA 1
ATOM 635 C C . THR A 1 80 ? 6.285 -0.938 9.926 1.00 82.06 80 THR A C 1
ATOM 637 O O . THR A 1 80 ? 6.908 -0.467 10.869 1.00 82.06 80 THR A O 1
ATOM 640 N N . ASP A 1 81 ? 5.217 -0.340 9.382 1.00 84.25 81 ASP A N 1
ATOM 641 C CA . ASP A 1 81 ? 4.786 1.026 9.692 1.00 84.25 81 ASP A CA 1
ATOM 642 C C . ASP A 1 81 ? 3.305 1.105 10.085 1.00 84.25 81 ASP A C 1
ATOM 644 O O . ASP A 1 81 ? 2.445 0.441 9.499 1.00 84.25 81 ASP A O 1
ATOM 648 N N . LYS A 1 82 ? 2.986 2.014 11.015 1.00 88.19 82 LYS A N 1
ATOM 649 C CA . LYS A 1 82 ? 1.605 2.339 11.423 1.00 88.19 82 LYS A CA 1
ATOM 650 C C . LYS A 1 82 ? 0.755 2.859 10.260 1.00 88.19 82 LYS A C 1
ATOM 652 O O . LYS A 1 82 ? -0.433 2.568 10.188 1.00 88.19 82 LYS A O 1
ATOM 657 N N . SER A 1 83 ? 1.360 3.597 9.328 1.00 89.81 83 SER A N 1
ATOM 658 C CA . SER A 1 83 ? 0.667 4.133 8.150 1.00 89.81 83 SER A CA 1
ATOM 659 C C . SER A 1 83 ? 0.135 3.034 7.226 1.00 89.81 83 SER A C 1
ATOM 66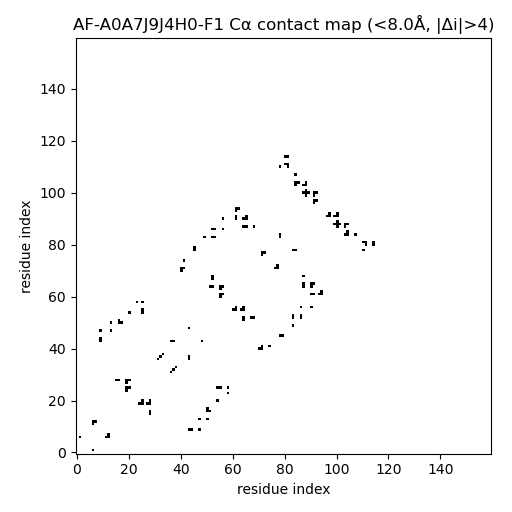1 O O . SER A 1 83 ? -0.906 3.220 6.603 1.00 89.81 83 SER A O 1
ATOM 663 N N . ILE A 1 84 ? 0.812 1.881 7.160 1.00 92.12 84 ILE A N 1
ATOM 664 C CA . ILE A 1 84 ? 0.342 0.716 6.401 1.00 92.12 84 ILE A CA 1
ATOM 665 C C . ILE A 1 84 ? -0.917 0.152 7.059 1.00 92.12 84 ILE A C 1
ATOM 667 O O . ILE A 1 84 ? -1.907 -0.070 6.371 1.00 92.12 84 ILE A O 1
ATOM 671 N N . VAL A 1 85 ? -0.893 -0.027 8.384 1.00 93.25 85 VAL A N 1
ATOM 672 C CA . VAL A 1 85 ? -2.048 -0.520 9.154 1.00 93.25 85 VAL A CA 1
ATOM 673 C C . VAL A 1 85 ? -3.246 0.413 8.980 1.00 93.25 85 VAL A C 1
ATOM 675 O O . VAL A 1 85 ? -4.342 -0.062 8.704 1.00 93.25 85 VAL A O 1
ATOM 678 N N . GLN A 1 86 ? -3.028 1.730 9.062 1.00 94.19 86 GLN A N 1
ATOM 679 C CA . GLN A 1 86 ? -4.094 2.715 8.889 1.00 94.19 86 GLN A CA 1
ATOM 680 C C . GLN A 1 86 ? -4.713 2.646 7.489 1.00 94.19 86 GLN A C 1
ATOM 682 O O . GLN A 1 86 ? -5.918 2.493 7.373 1.00 94.19 86 GLN A O 1
ATOM 687 N N . ARG A 1 87 ? -3.902 2.646 6.423 1.00 95.38 87 ARG A N 1
ATOM 688 C CA . ARG A 1 87 ? -4.419 2.557 5.044 1.00 95.38 87 ARG A CA 1
ATOM 689 C C . ARG A 1 87 ? -5.204 1.279 4.778 1.00 95.38 87 ARG A C 1
ATOM 691 O O . ARG A 1 87 ? -6.140 1.288 3.989 1.00 95.38 87 ARG A O 1
ATOM 698 N N . VAL A 1 88 ? -4.805 0.175 5.403 1.00 95.94 88 VAL A N 1
ATOM 699 C CA . VAL A 1 88 ? -5.528 -1.097 5.309 1.00 95.94 88 VAL A CA 1
ATOM 700 C C . VAL A 1 88 ? -6.858 -1.014 6.055 1.00 95.94 88 VAL A C 1
ATOM 702 O O . VAL A 1 88 ? -7.873 -1.442 5.517 1.00 95.94 88 VAL A O 1
ATOM 705 N N . ALA A 1 89 ? -6.868 -0.441 7.259 1.00 96.00 89 ALA A N 1
ATOM 706 C CA . ALA A 1 89 ? -8.087 -0.203 8.028 1.00 96.00 89 ALA A CA 1
ATOM 707 C C . ALA A 1 89 ? -9.071 0.701 7.262 1.00 96.00 89 ALA A C 1
ATOM 709 O O . ALA A 1 89 ? -10.244 0.358 7.135 1.00 96.00 89 ALA A O 1
ATOM 710 N N . ASP A 1 90 ? -8.573 1.792 6.681 1.00 96.81 90 ASP A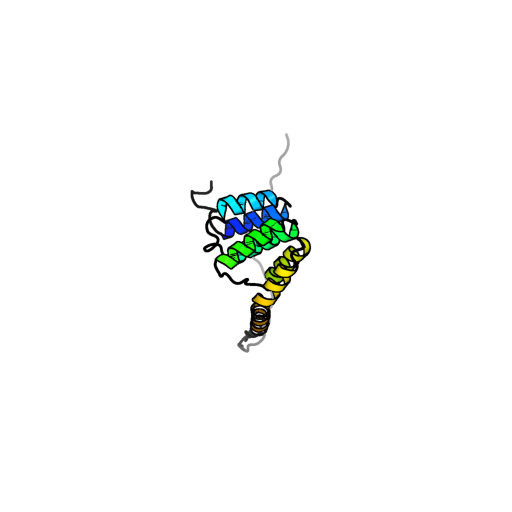 N 1
ATOM 711 C CA . ASP A 1 90 ? -9.351 2.721 5.858 1.00 96.81 90 ASP A CA 1
ATOM 712 C C . ASP A 1 90 ? -9.878 2.025 4.587 1.00 96.81 90 ASP A C 1
ATOM 714 O O . ASP A 1 90 ? -11.019 2.228 4.186 1.00 96.81 90 ASP A O 1
ATOM 718 N N . ALA A 1 91 ? -9.085 1.147 3.960 1.00 97.31 91 ALA A N 1
ATOM 719 C CA . ALA A 1 91 ? -9.537 0.359 2.812 1.00 97.31 91 ALA A CA 1
ATOM 720 C C . ALA A 1 91 ? -10.665 -0.617 3.176 1.00 97.31 91 ALA A C 1
ATOM 722 O O . ALA A 1 91 ? -11.621 -0.747 2.416 1.00 97.31 91 ALA A O 1
ATOM 723 N N . TYR A 1 92 ? -10.582 -1.278 4.334 1.00 97.38 92 TYR A N 1
ATOM 724 C CA . TYR A 1 92 ? -11.676 -2.110 4.835 1.00 97.38 92 TYR A CA 1
ATOM 725 C C . TYR A 1 92 ? -12.934 -1.280 5.110 1.00 97.38 92 TYR A C 1
ATOM 727 O O . TYR A 1 92 ? -14.021 -1.698 4.726 1.00 97.38 92 TYR A O 1
ATOM 735 N N . GLU A 1 93 ? -12.796 -0.090 5.695 1.00 96.25 93 GLU A N 1
ATOM 736 C CA . GLU A 1 93 ? -13.913 0.835 5.918 1.00 96.25 93 GLU A CA 1
ATOM 737 C C . GLU A 1 93 ? -14.595 1.258 4.618 1.00 96.25 93 GLU A C 1
ATOM 739 O O . GLU A 1 93 ? -15.812 1.143 4.496 1.00 96.25 93 GLU A O 1
ATOM 744 N N . MET A 1 94 ? -13.814 1.692 3.628 1.00 95.75 94 MET A N 1
ATOM 745 C CA . MET A 1 94 ? -14.328 2.125 2.327 1.00 95.75 94 MET A CA 1
ATOM 746 C C . MET A 1 94 ? -14.987 0.986 1.534 1.00 95.75 94 MET A C 1
ATOM 748 O O . MET A 1 94 ? -15.860 1.240 0.710 1.00 95.75 94 MET A O 1
ATOM 752 N N . LEU A 1 95 ? -14.608 -0.267 1.799 1.00 96.00 95 LEU A N 1
ATOM 753 C CA . LEU A 1 95 ? -15.261 -1.460 1.250 1.00 96.00 95 LEU A CA 1
ATOM 754 C C . LEU A 1 95 ? -16.471 -1.932 2.081 1.00 96.00 95 LEU A C 1
ATOM 756 O O . LEU A 1 95 ? -17.079 -2.944 1.739 1.00 96.00 95 LEU A O 1
ATOM 760 N N . GLY A 1 96 ? -16.816 -1.244 3.176 1.00 94.44 96 GLY A N 1
ATOM 761 C CA . GLY A 1 96 ? -17.918 -1.611 4.074 1.00 94.44 96 GLY A CA 1
ATOM 762 C C . GLY A 1 96 ? -17.611 -2.779 5.022 1.00 94.44 96 GLY A C 1
ATOM 763 O O . GLY A 1 96 ? -18.508 -3.303 5.675 1.00 94.44 96 GLY A O 1
ATOM 764 N N . LEU A 1 97 ? -16.348 -3.193 5.128 1.00 94.88 97 LEU A N 1
ATOM 765 C CA . LEU A 1 97 ? -15.885 -4.330 5.926 1.00 94.88 97 LEU A CA 1
ATOM 766 C C . LEU A 1 97 ? -15.426 -3.877 7.324 1.00 94.88 97 LEU A C 1
ATOM 768 O O . LEU A 1 97 ? -14.252 -3.989 7.683 1.00 94.88 97 LEU A O 1
ATOM 772 N N . LEU A 1 98 ? -16.352 -3.344 8.125 1.00 93.62 98 LEU A N 1
ATOM 773 C CA . LEU A 1 98 ? -16.036 -2.747 9.432 1.00 93.62 98 LEU A CA 1
ATOM 774 C C . LEU A 1 98 ? -15.468 -3.749 10.452 1.00 93.62 98 LEU A C 1
ATOM 776 O O . LEU A 1 98 ? -14.562 -3.402 11.207 1.00 93.62 98 LEU A O 1
ATOM 780 N N . GLU A 1 99 ? -15.929 -4.999 10.433 1.00 92.94 99 GLU A N 1
ATOM 781 C CA . GLU A 1 99 ? -15.401 -6.056 11.309 1.00 92.94 99 GLU A CA 1
ATOM 782 C C . GLU A 1 99 ? -13.913 -6.330 11.029 1.00 92.94 99 GLU A C 1
ATOM 784 O O . GLU A 1 99 ? -13.088 -6.457 11.936 1.00 92.94 99 GLU A O 1
ATOM 789 N N . GLU A 1 100 ? -13.536 -6.354 9.748 1.00 93.31 100 GLU A N 1
ATOM 790 C CA . GLU A 1 100 ? -12.156 -6.586 9.319 1.00 93.31 100 GLU A CA 1
ATOM 791 C C . GLU A 1 100 ? -11.247 -5.414 9.708 1.00 93.31 100 GLU A C 1
ATOM 793 O O . GLU A 1 100 ? -10.103 -5.628 10.124 1.00 93.31 100 GLU A O 1
ATOM 798 N N . LYS A 1 101 ? -11.764 -4.180 9.613 1.00 93.69 101 LYS A N 1
ATOM 799 C CA . LYS A 1 101 ? -11.084 -2.967 10.087 1.00 93.69 101 LYS A CA 1
ATOM 800 C C . LYS A 1 101 ? -10.745 -3.093 11.569 1.00 93.69 101 LYS A C 1
ATOM 802 O O . LYS A 1 101 ? -9.585 -2.906 11.943 1.00 93.69 101 LYS A O 1
ATOM 807 N N . GLU A 1 102 ? -11.732 -3.415 12.404 1.00 93.25 102 GLU A N 1
ATOM 808 C CA . GLU A 1 102 ? -11.535 -3.536 13.850 1.00 93.25 102 GLU A CA 1
ATOM 809 C C . GLU A 1 102 ? -10.531 -4.643 14.184 1.00 93.25 102 GLU A C 1
ATOM 811 O O . GLU A 1 102 ? -9.578 -4.399 14.928 1.00 93.25 102 GLU A O 1
ATOM 816 N N . ARG A 1 103 ? -10.644 -5.812 13.536 1.00 94.81 103 ARG A N 1
ATOM 817 C CA . ARG A 1 103 ? -9.685 -6.915 13.697 1.00 94.81 103 ARG A CA 1
ATOM 818 C C . ARG A 1 103 ? -8.252 -6.482 13.390 1.00 94.81 103 ARG A C 1
ATOM 820 O O . ARG A 1 103 ? -7.331 -6.828 14.132 1.00 94.81 103 ARG A O 1
ATOM 827 N N . VAL A 1 104 ? -8.038 -5.769 12.283 1.00 92.25 104 VAL A N 1
ATOM 828 C CA . VAL A 1 104 ? -6.697 -5.319 11.879 1.00 92.25 104 VAL A CA 1
ATOM 829 C C . VAL A 1 104 ? -6.150 -4.284 12.853 1.00 92.25 104 VAL A C 1
ATOM 831 O O . VAL A 1 104 ? -4.985 -4.382 13.243 1.00 92.25 104 VAL A O 1
ATOM 834 N N . LEU A 1 105 ? -6.973 -3.326 13.281 1.00 90.56 105 LEU A N 1
ATOM 835 C CA . LEU A 1 105 ? -6.552 -2.334 14.263 1.00 90.56 105 LEU A CA 1
ATOM 836 C C . LEU A 1 105 ? -6.167 -3.011 15.578 1.00 90.56 105 LEU A C 1
ATOM 838 O O . LEU A 1 105 ? -5.046 -2.802 16.032 1.00 90.56 105 LEU A O 1
ATOM 842 N N . GLU A 1 106 ? -7.022 -3.875 16.132 1.00 90.81 106 GLU A N 1
ATOM 843 C CA . GLU A 1 106 ? -6.761 -4.613 17.374 1.00 90.81 106 GLU A CA 1
ATOM 844 C C . GLU A 1 106 ? -5.462 -5.422 17.298 1.00 90.81 106 GLU A C 1
ATOM 846 O O . GLU A 1 106 ? -4.561 -5.252 18.120 1.00 90.81 106 GLU A O 1
ATOM 851 N N . LYS A 1 107 ? -5.314 -6.240 16.250 1.00 90.44 107 LYS A N 1
ATOM 852 C CA . LYS A 1 107 ? -4.168 -7.141 16.069 1.00 90.44 107 LYS A CA 1
ATOM 853 C C . LYS A 1 107 ? -2.828 -6.405 15.996 1.00 90.44 107 LYS A C 1
ATOM 855 O O . LYS A 1 107 ? -1.801 -6.952 16.406 1.00 90.44 107 LYS A O 1
ATOM 860 N N . TYR A 1 108 ? -2.813 -5.181 15.466 1.00 88.25 108 TYR A N 1
ATOM 861 C CA . TYR A 1 108 ? -1.589 -4.407 15.252 1.00 88.25 108 TYR A CA 1
ATOM 862 C C . TYR A 1 108 ? -1.436 -3.185 16.173 1.00 88.25 108 TYR A C 1
ATOM 864 O O . TYR A 1 108 ? -0.457 -2.443 16.015 1.00 88.25 108 TYR A O 1
ATOM 872 N N . LYS A 1 109 ? -2.300 -3.009 17.189 1.00 84.12 109 LYS A N 1
ATOM 873 C CA . LYS A 1 109 ? -2.161 -1.970 18.236 1.00 84.12 109 LYS A CA 1
ATOM 874 C C . LYS A 1 109 ? -0.751 -1.946 18.836 1.00 84.12 109 LYS A C 1
ATOM 876 O O . LYS A 1 109 ? -0.101 -0.900 18.873 1.00 84.12 109 LYS A O 1
ATOM 881 N N . ASP A 1 110 ? -0.225 -3.109 19.211 1.00 75.38 110 ASP A N 1
ATOM 882 C CA . ASP A 1 110 ? 1.102 -3.236 19.830 1.00 75.38 110 ASP A CA 1
ATOM 883 C C . ASP A 1 110 ? 2.267 -2.967 18.876 1.00 75.38 110 ASP A C 1
ATOM 885 O O . ASP A 1 110 ? 3.338 -2.518 19.289 1.00 75.38 110 ASP A O 1
ATOM 889 N N . VAL A 1 111 ? 2.088 -3.258 17.586 1.00 69.44 111 VAL A N 1
ATOM 890 C CA . VAL A 1 111 ? 3.103 -2.952 16.570 1.00 69.44 111 VAL A CA 1
ATOM 891 C C . VAL A 1 111 ? 3.220 -1.438 16.420 1.00 69.44 111 VAL A C 1
ATOM 893 O O . VAL A 1 111 ? 4.327 -0.901 16.444 1.00 69.44 111 VAL A O 1
ATOM 896 N N . CYS A 1 112 ? 2.084 -0.742 16.390 1.00 61.94 112 CYS A N 1
ATOM 897 C CA . CYS A 1 112 ? 2.038 0.713 16.322 1.00 61.94 112 CYS A CA 1
ATOM 898 C C . CYS A 1 112 ? 2.719 1.369 17.537 1.00 61.94 112 CYS A C 1
ATOM 900 O O . CYS A 1 112 ? 3.539 2.271 17.365 1.00 61.94 112 CYS A O 1
ATOM 902 N N . THR A 1 113 ? 2.464 0.881 18.756 1.00 62.72 113 THR A N 1
ATOM 903 C CA . THR A 1 113 ? 3.064 1.453 19.978 1.00 62.72 113 THR A CA 1
ATOM 904 C C . THR A 1 113 ? 4.566 1.171 20.109 1.00 62.72 113 THR A C 1
ATOM 906 O O . THR A 1 113 ? 5.316 2.007 20.624 1.00 62.72 113 THR A O 1
ATOM 909 N N . LYS A 1 114 ? 5.052 0.014 19.636 1.00 61.81 114 LYS A N 1
ATOM 910 C CA . LYS A 1 114 ? 6.490 -0.320 19.638 1.00 61.81 114 LYS A CA 1
ATOM 911 C C . LYS A 1 114 ? 7.287 0.560 18.675 1.00 61.81 114 LYS A C 1
ATOM 913 O O . LYS A 1 114 ? 8.358 1.038 19.055 1.00 61.81 114 LYS A O 1
ATOM 918 N N . ILE A 1 115 ? 6.756 0.822 17.478 1.00 61.12 115 ILE A N 1
ATOM 919 C CA . ILE A 1 115 ? 7.378 1.724 16.492 1.00 61.12 115 ILE A CA 1
ATOM 920 C C . ILE A 1 115 ? 7.531 3.135 17.084 1.00 61.12 115 ILE A C 1
ATOM 922 O O . ILE A 1 115 ? 8.612 3.726 17.024 1.00 61.12 115 ILE A O 1
ATOM 926 N N . GLU A 1 116 ? 6.493 3.640 17.760 1.00 58.72 116 GLU A N 1
ATOM 927 C CA . GLU A 1 116 ? 6.509 4.959 18.411 1.00 58.72 116 GLU A CA 1
ATOM 928 C C . GLU A 1 116 ? 7.590 5.081 19.504 1.00 58.72 116 GLU A C 1
ATOM 930 O O . GLU A 1 116 ? 8.234 6.125 19.637 1.00 58.72 116 GLU A O 1
ATOM 935 N N . LYS A 1 117 ? 7.842 4.014 20.275 1.00 57.81 117 LYS A N 1
ATOM 936 C CA . LYS A 1 117 ? 8.901 3.993 21.304 1.00 57.81 117 LYS A CA 1
ATOM 937 C C . LYS A 1 117 ? 10.311 3.889 20.706 1.00 57.81 117 LYS A C 1
ATOM 939 O O . LYS A 1 117 ? 11.243 4.460 21.273 1.00 57.81 117 LYS A O 1
ATOM 944 N N . GLY A 1 118 ? 10.477 3.203 19.572 1.00 54.03 118 GLY A N 1
ATOM 945 C CA . GLY A 1 118 ? 11.757 3.082 18.862 1.00 54.03 118 GLY A CA 1
ATOM 946 C C . GLY A 1 118 ? 12.239 4.408 18.263 1.00 54.03 118 GLY A C 1
ATOM 947 O O . GLY A 1 118 ? 13.397 4.782 18.441 1.00 54.03 118 GLY A O 1
ATOM 948 N N . HIS A 1 119 ? 11.334 5.178 17.650 1.00 53.00 119 HIS A N 1
ATOM 949 C CA . HIS A 1 119 ? 11.658 6.483 17.054 1.00 53.00 119 HIS A CA 1
ATOM 950 C C . HIS A 1 119 ? 12.077 7.545 18.089 1.00 53.00 119 HIS A C 1
ATOM 952 O O . HIS A 1 119 ? 12.819 8.468 17.759 1.00 53.00 119 HIS A O 1
ATOM 958 N N . LYS A 1 120 ? 11.663 7.414 19.359 1.00 52.66 120 LYS A N 1
ATOM 959 C CA . LYS A 1 120 ? 12.088 8.325 20.439 1.00 52.66 120 LYS A CA 1
ATOM 960 C C . LYS A 1 120 ? 13.539 8.102 20.891 1.00 52.66 120 LYS A C 1
ATOM 962 O O . LYS A 1 120 ? 14.117 9.004 21.487 1.00 52.66 120 LYS A O 1
ATOM 967 N N . LYS A 1 121 ? 14.145 6.941 20.602 1.00 48.66 121 LYS A N 1
ATOM 968 C CA . LYS A 1 121 ? 15.506 6.593 21.057 1.00 48.66 121 LYS A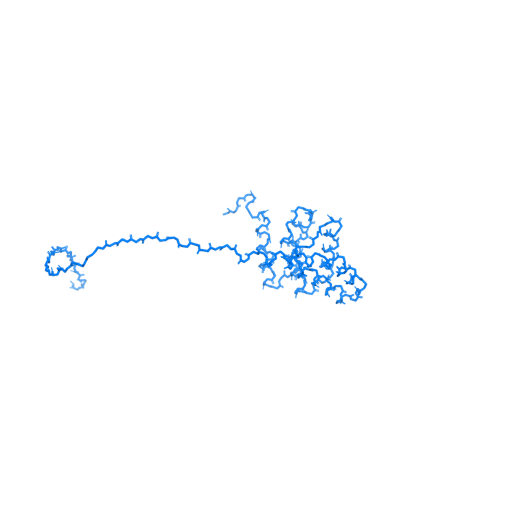 CA 1
ATOM 969 C C . LYS A 1 121 ? 16.637 6.947 20.075 1.00 48.66 121 LYS A C 1
ATOM 971 O O . LYS A 1 121 ? 17.790 6.863 20.480 1.00 48.66 121 LYS A O 1
ATOM 976 N N . SER A 1 122 ? 16.369 7.377 18.834 1.00 50.09 122 SER A N 1
ATOM 977 C CA . SER A 1 122 ? 17.434 7.617 17.830 1.00 50.09 122 SER A CA 1
ATOM 978 C C . SER A 1 122 ? 17.921 9.071 17.678 1.00 50.09 122 SER A C 1
ATOM 980 O O . SER A 1 122 ? 18.711 9.352 16.781 1.00 50.09 122 SER A O 1
ATOM 982 N N . LYS A 1 123 ? 17.531 10.010 18.555 1.00 50.16 123 LYS A N 1
ATOM 983 C CA . LYS A 1 123 ? 17.977 11.424 18.491 1.00 50.16 123 LYS A CA 1
ATOM 984 C C . LYS A 1 123 ? 19.157 11.790 19.410 1.00 50.16 123 LYS A C 1
ATOM 986 O O . LYS A 1 123 ? 19.287 12.947 19.798 1.00 50.16 123 LYS A O 1
ATOM 991 N N . GLN A 1 124 ? 20.047 10.856 19.745 1.00 53.53 124 GLN A N 1
ATOM 992 C CA . GLN A 1 124 ? 21.305 11.186 20.433 1.00 53.53 124 GLN A CA 1
ATOM 993 C C . GLN A 1 124 ? 22.495 10.431 19.833 1.00 53.53 124 GLN A C 1
ATOM 995 O O . GLN A 1 124 ? 22.931 9.407 20.346 1.00 53.53 124 GLN A O 1
ATOM 1000 N N . THR A 1 125 ? 23.076 10.984 18.771 1.00 42.84 125 THR A N 1
ATOM 1001 C CA . THR A 1 125 ? 24.496 10.767 18.465 1.00 42.84 125 THR A CA 1
ATOM 1002 C C . THR A 1 125 ? 25.152 12.125 18.267 1.00 42.84 125 THR A C 1
ATOM 1004 O O . THR A 1 125 ? 24.937 12.816 17.273 1.00 42.84 125 THR A O 1
ATOM 1007 N N . SER A 1 126 ? 25.892 12.522 19.296 1.00 51.50 126 SER A N 1
ATOM 1008 C CA . SER A 1 126 ? 26.560 13.803 19.481 1.00 51.50 126 SER A CA 1
ATOM 1009 C C . SER A 1 126 ? 27.654 14.062 18.442 1.00 51.50 126 SER A C 1
ATOM 1011 O O . SER A 1 126 ? 28.628 13.316 18.360 1.00 51.50 126 SER A O 1
ATOM 1013 N N . LEU A 1 127 ? 27.573 15.192 17.735 1.00 52.84 127 LEU A N 1
ATOM 1014 C CA . LEU A 1 127 ? 28.711 15.779 17.021 1.00 52.84 127 LEU A CA 1
ATOM 1015 C C . LEU A 1 127 ? 29.675 16.397 18.045 1.00 52.84 127 LEU A C 1
ATOM 1017 O O . LEU A 1 127 ? 29.583 17.575 18.387 1.00 52.84 127 LEU A O 1
ATOM 1021 N N . LYS A 1 128 ? 30.604 15.596 18.575 1.00 46.84 128 LYS A N 1
ATOM 1022 C CA . LYS A 1 128 ? 31.680 16.081 19.451 1.00 46.84 128 LYS A CA 1
ATOM 1023 C C . LYS A 1 128 ? 32.867 16.524 18.592 1.00 46.84 128 LYS A C 1
ATOM 1025 O O . LYS A 1 128 ? 33.778 15.748 18.328 1.00 46.84 128 LYS A O 1
ATOM 1030 N N . LYS A 1 129 ? 32.854 17.784 18.149 1.00 43.53 129 LYS A N 1
ATOM 1031 C CA . LYS A 1 129 ? 33.997 18.420 17.475 1.00 43.53 129 LYS A CA 1
ATOM 1032 C C . LYS A 1 129 ? 35.087 18.694 18.524 1.00 43.53 129 LYS A C 1
ATOM 1034 O O . LYS A 1 129 ? 34.893 19.524 19.411 1.00 43.53 129 LYS A O 1
ATOM 1039 N N . LYS A 1 130 ? 36.200 17.953 18.479 1.00 42.47 130 LYS A N 1
ATOM 1040 C CA . LYS A 1 130 ? 37.375 18.187 19.337 1.00 42.47 130 LYS A CA 1
ATOM 1041 C C . LYS A 1 130 ? 38.373 19.123 18.638 1.00 42.47 130 LYS A C 1
ATOM 1043 O O . LYS A 1 130 ? 38.647 18.970 17.455 1.00 42.47 130 LYS A O 1
ATOM 1048 N N . LYS A 1 131 ? 38.832 20.085 19.445 1.00 47.31 131 LYS A N 1
ATOM 1049 C CA . LYS A 1 131 ? 39.862 21.131 19.303 1.00 47.31 131 LYS A CA 1
ATOM 1050 C C . LYS A 1 131 ? 41.103 20.760 18.479 1.00 47.31 131 LYS A C 1
ATOM 1052 O O . LYS A 1 131 ? 41.584 19.645 18.624 1.00 47.31 131 LYS A O 1
ATOM 1057 N N . ASP A 1 132 ? 41.730 21.770 17.868 1.00 40.34 132 ASP A N 1
ATOM 1058 C CA . ASP A 1 132 ? 43.111 22.093 18.250 1.00 40.34 132 ASP A CA 1
ATOM 1059 C C . ASP A 1 132 ? 43.418 23.599 18.142 1.00 40.34 132 ASP A C 1
ATOM 1061 O O . ASP A 1 132 ? 42.834 24.338 17.352 1.00 40.34 132 ASP A O 1
ATOM 1065 N N . SER A 1 133 ? 44.290 24.028 19.039 1.00 48.50 133 SER A N 1
ATOM 1066 C CA . SER A 1 133 ? 44.734 25.367 19.396 1.00 48.50 133 SER A CA 1
ATOM 1067 C C . SER A 1 133 ? 46.181 25.562 18.946 1.00 48.50 133 SER A C 1
ATOM 1069 O O . SER A 1 133 ? 47.025 24.743 19.287 1.00 48.50 133 SER A O 1
ATOM 1071 N N . GLY A 1 134 ? 46.511 26.671 18.277 1.00 38.66 134 GLY A N 1
ATOM 1072 C CA . GLY A 1 134 ? 47.898 26.955 17.893 1.00 38.66 134 GLY A CA 1
ATOM 1073 C C . GLY A 1 134 ? 48.173 28.434 17.632 1.00 38.66 134 GLY A C 1
ATOM 1074 O O . GLY A 1 134 ? 47.717 28.995 16.645 1.00 38.66 134 GLY A O 1
ATOM 1075 N N . ARG A 1 135 ? 48.922 29.052 18.550 1.00 41.38 135 ARG A N 1
ATOM 1076 C CA . ARG A 1 135 ? 49.526 30.399 18.511 1.00 41.38 135 ARG A CA 1
ATOM 1077 C C . ARG A 1 135 ? 50.287 30.707 17.207 1.00 41.38 135 ARG A C 1
ATOM 1079 O O . ARG A 1 135 ? 51.014 29.846 16.730 1.00 41.38 135 ARG A O 1
ATOM 1086 N N . GLY A 1 136 ? 50.327 31.987 16.804 1.00 34.00 136 GLY A N 1
ATOM 1087 C CA . GLY A 1 136 ? 51.503 32.534 16.098 1.00 34.00 136 GLY A CA 1
ATOM 1088 C C . GLY A 1 136 ? 51.305 33.766 15.198 1.00 34.00 136 GLY A C 1
ATOM 1089 O O . GLY A 1 136 ? 51.051 33.598 14.020 1.00 34.00 136 GLY A O 1
ATOM 1090 N N . ARG A 1 137 ? 51.503 34.966 15.779 1.00 39.66 137 ARG A N 1
ATOM 1091 C CA . ARG A 1 137 ? 51.997 36.275 15.249 1.00 39.66 137 ARG A CA 1
ATOM 1092 C C . ARG A 1 137 ? 51.657 36.780 13.813 1.00 39.66 137 ARG A C 1
ATOM 1094 O O . ARG A 1 137 ? 51.802 36.049 12.843 1.00 39.66 137 ARG A O 1
ATOM 1101 N N . PRO A 1 138 ? 51.392 38.098 13.641 1.00 56.44 138 PRO A N 1
ATOM 1102 C CA . PRO A 1 138 ? 51.182 38.724 12.334 1.00 56.44 138 PRO A CA 1
ATOM 1103 C C . PRO A 1 138 ? 52.517 39.101 11.667 1.00 56.44 138 PRO A C 1
ATOM 1105 O O . PRO A 1 138 ? 53.474 39.471 12.352 1.00 56.44 138 PRO A O 1
ATOM 1108 N N . ARG A 1 139 ? 52.588 39.062 10.328 1.00 36.88 139 ARG A N 1
ATOM 1109 C CA . ARG A 1 139 ? 53.729 39.603 9.574 1.00 36.88 139 ARG A CA 1
ATOM 1110 C C . ARG A 1 139 ? 53.273 40.340 8.315 1.00 36.88 139 ARG A C 1
ATOM 1112 O O . ARG A 1 139 ? 52.663 39.777 7.418 1.00 36.88 139 ARG A O 1
ATOM 1119 N N . GLN A 1 140 ? 53.610 41.620 8.307 1.00 47.91 140 GLN A N 1
ATOM 1120 C CA . GLN A 1 140 ? 53.443 42.617 7.258 1.00 47.91 140 GLN A CA 1
ATOM 1121 C C . GLN A 1 140 ? 54.569 42.474 6.210 1.00 47.91 140 GLN A C 1
ATOM 1123 O O . GLN A 1 140 ? 55.724 42.302 6.602 1.00 47.91 140 GLN A O 1
ATOM 1128 N N . ARG A 1 141 ? 54.261 42.564 4.905 1.00 36.09 141 ARG A N 1
ATOM 1129 C CA . ARG A 1 141 ? 55.176 42.989 3.810 1.00 36.09 141 ARG A CA 1
ATOM 1130 C C . ARG A 1 141 ? 54.372 43.075 2.502 1.00 36.09 141 ARG A C 1
ATOM 1132 O O . ARG A 1 141 ? 53.806 42.076 2.087 1.00 36.09 141 ARG A O 1
ATOM 1139 N N . GLN A 1 142 ? 54.023 44.260 2.004 1.00 38.78 142 GLN A N 1
ATOM 1140 C CA . GLN A 1 142 ? 54.802 45.136 1.109 1.00 38.78 142 GLN A CA 1
ATOM 1141 C C . GLN A 1 142 ? 55.296 44.476 -0.198 1.00 38.78 142 GLN A C 1
ATOM 1143 O O . GLN A 1 142 ? 56.225 43.676 -0.184 1.00 38.78 142 GLN A O 1
ATOM 1148 N N . THR A 1 143 ? 54.638 44.911 -1.282 1.00 33.78 143 THR A N 1
ATOM 1149 C CA . THR A 1 143 ? 55.166 45.463 -2.549 1.00 33.78 143 THR A CA 1
ATOM 1150 C C . THR A 1 143 ? 56.002 44.621 -3.531 1.00 33.78 143 THR A C 1
ATOM 1152 O O . THR A 1 143 ? 57.059 44.088 -3.206 1.00 33.78 143 THR A O 1
ATOM 1155 N N . SER A 1 144 ? 55.599 44.813 -4.799 1.00 35.56 144 SER A N 1
ATOM 1156 C CA . SER A 1 144 ? 56.384 45.009 -6.039 1.00 35.56 144 SER A CA 1
ATOM 1157 C C . SER A 1 144 ? 56.808 43.821 -6.923 1.00 35.56 144 SER A C 1
ATOM 1159 O O . SER A 1 144 ? 57.695 43.051 -6.582 1.00 35.56 144 SER A O 1
ATOM 1161 N N . THR A 1 145 ? 56.259 43.878 -8.148 1.00 34.56 145 THR A N 1
ATOM 1162 C CA . THR A 1 145 ? 56.969 43.896 -9.447 1.00 34.56 145 THR A CA 1
ATOM 1163 C C . THR A 1 145 ? 57.183 42.583 -10.215 1.00 34.56 145 THR A C 1
ATOM 1165 O O . THR A 1 145 ? 57.949 41.721 -9.812 1.00 34.56 145 THR A O 1
ATOM 1168 N N . SER A 1 146 ? 56.512 42.571 -11.381 1.00 41.53 146 SER A N 1
ATOM 1169 C CA . SER A 1 146 ? 56.798 42.011 -12.717 1.00 41.53 146 SER A CA 1
ATOM 1170 C C . SER A 1 146 ? 57.432 40.633 -12.886 1.00 41.53 146 SER A C 1
ATOM 1172 O O . SER A 1 146 ? 58.484 40.344 -12.336 1.00 41.53 146 SER A O 1
ATOM 1174 N N . ASN A 1 147 ? 56.883 39.876 -13.847 1.00 41.00 147 ASN A N 1
ATOM 1175 C CA . ASN A 1 147 ? 57.569 39.625 -15.122 1.00 41.00 147 ASN A CA 1
ATOM 1176 C C . ASN A 1 147 ? 56.564 39.274 -16.237 1.00 41.00 147 ASN A C 1
ATOM 1178 O O . ASN A 1 147 ? 55.687 38.433 -16.063 1.00 41.00 147 ASN A O 1
ATOM 1182 N N . ASN A 1 148 ? 56.711 39.972 -17.366 1.00 43.47 148 ASN A N 1
ATOM 1183 C CA . ASN A 1 148 ? 56.062 39.742 -18.660 1.00 43.47 148 ASN A CA 1
ATOM 1184 C C . ASN A 1 148 ? 56.633 38.495 -19.349 1.00 43.47 148 ASN A C 1
ATOM 1186 O O . ASN A 1 148 ? 57.837 38.277 -19.254 1.00 43.47 148 ASN A O 1
ATOM 1190 N N . LEU A 1 149 ? 55.820 37.802 -20.161 1.00 41.59 149 LEU A N 1
ATOM 1191 C CA . LEU A 1 149 ? 56.245 37.254 -21.461 1.00 41.59 149 LEU A CA 1
ATOM 1192 C C . LEU A 1 149 ? 55.034 36.839 -22.325 1.00 41.59 149 LEU A C 1
ATOM 1194 O O . LEU A 1 149 ? 54.374 35.840 -22.073 1.00 41.59 149 LEU A O 1
ATOM 1198 N N . VAL A 1 150 ? 54.769 37.706 -23.308 1.00 42.31 150 VAL A N 1
ATOM 1199 C CA . VAL A 1 150 ? 54.352 37.502 -24.711 1.00 42.31 150 VAL A CA 1
ATOM 1200 C C . VAL A 1 150 ? 53.506 36.274 -25.111 1.00 42.31 150 VAL A C 1
ATOM 1202 O O . VAL A 1 150 ? 53.929 35.128 -25.011 1.00 42.31 150 VAL A O 1
ATOM 1205 N N . SER A 1 151 ? 52.357 36.547 -25.736 1.00 42.12 151 SER A N 1
ATOM 1206 C CA . SER A 1 151 ? 51.754 35.696 -26.776 1.00 42.12 151 SER A CA 1
ATOM 1207 C C . SER A 1 151 ? 50.906 36.600 -27.691 1.00 42.12 151 SER A C 1
ATOM 1209 O O . SER A 1 151 ? 49.890 37.121 -27.248 1.00 42.12 151 SER A O 1
ATOM 1211 N N . THR A 1 152 ? 51.503 37.243 -28.698 1.00 40.28 152 THR A N 1
ATOM 1212 C CA . THR A 1 152 ? 51.514 36.898 -30.139 1.00 40.28 152 THR A CA 1
ATOM 1213 C C . THR A 1 152 ? 50.167 36.566 -30.804 1.00 40.28 152 THR A C 1
ATOM 1215 O O . THR A 1 152 ? 49.597 35.506 -30.584 1.00 40.28 152 THR A O 1
ATOM 1218 N N . MET A 1 153 ? 49.843 37.440 -31.772 1.00 43.69 153 MET A N 1
ATOM 1219 C CA . MET A 1 153 ? 49.152 37.225 -33.058 1.00 43.69 153 MET A CA 1
ATOM 1220 C C . MET A 1 153 ? 47.627 37.400 -33.076 1.00 43.69 153 MET A C 1
ATOM 1222 O O . MET A 1 153 ? 46.855 36.449 -33.035 1.00 43.69 153 MET A O 1
ATOM 1226 N N . ASP A 1 154 ? 47.247 38.668 -33.231 1.00 39.91 154 ASP A N 1
ATOM 1227 C CA . ASP A 1 154 ? 46.011 39.129 -33.860 1.00 39.91 154 ASP A CA 1
ATOM 1228 C C . ASP A 1 154 ? 46.261 39.231 -35.378 1.00 39.91 154 ASP A C 1
ATOM 1230 O O . ASP A 1 154 ? 47.321 39.703 -35.802 1.00 39.91 154 ASP A O 1
ATOM 1234 N N . GLY A 1 155 ? 45.324 38.761 -36.194 1.00 45.12 155 GLY A N 1
ATOM 1235 C CA . GLY A 1 155 ? 45.374 38.881 -37.646 1.00 45.12 155 GLY A CA 1
ATOM 1236 C C . GLY A 1 155 ? 43.959 39.027 -38.190 1.00 45.12 155 GLY A C 1
ATOM 1237 O O . GLY A 1 155 ? 43.170 38.098 -38.012 1.00 45.12 155 GLY A O 1
ATOM 1238 N N . PRO A 1 156 ? 43.617 40.144 -38.854 1.00 58.47 156 PRO A N 1
ATOM 1239 C CA . PRO A 1 156 ? 42.352 40.254 -39.551 1.00 58.47 156 PRO A CA 1
ATOM 1240 C C . PRO A 1 156 ? 42.499 39.951 -41.046 1.00 58.47 156 PRO A C 1
ATOM 1242 O O . PRO A 1 156 ? 43.388 40.436 -41.747 1.00 58.47 156 PRO A O 1
ATOM 1245 N N . GLU A 1 157 ? 41.553 39.140 -41.501 1.00 44.34 157 GLU A N 1
ATOM 1246 C CA . GLU A 1 157 ? 41.036 39.043 -42.862 1.00 44.34 157 GLU A CA 1
ATOM 1247 C C . GLU A 1 157 ? 40.718 40.434 -43.456 1.00 44.34 157 GLU A C 1
ATOM 1249 O O . GLU A 1 157 ? 40.172 41.280 -42.748 1.00 44.34 157 GLU A O 1
ATOM 1254 N N . LEU A 1 158 ? 41.026 40.642 -44.748 1.00 46.12 158 LEU A N 1
ATOM 1255 C CA . LEU A 1 158 ? 40.116 41.038 -45.851 1.00 46.12 158 LEU A CA 1
ATOM 1256 C C . LEU A 1 158 ? 40.774 41.970 -46.905 1.00 46.12 158 LEU A C 1
ATOM 1258 O O . LEU A 1 158 ? 41.340 43.004 -46.564 1.00 46.12 158 LEU A O 1
ATOM 1262 N N . VAL A 1 159 ? 40.491 41.654 -48.185 1.00 43.38 159 VAL A N 1
ATOM 1263 C CA . VAL A 1 159 ? 40.462 42.532 -49.390 1.00 43.38 159 VAL A CA 1
ATOM 1264 C C . VAL A 1 159 ? 41.847 42.859 -49.989 1.00 43.38 159 VAL A C 1
ATOM 1266 O O . VAL A 1 159 ? 42.677 43.475 -49.338 1.00 43.38 159 VAL A O 1
ATOM 1269 N N . ARG A 1 160 ? 42.181 42.505 -51.238 1.00 45.31 160 ARG A N 1
ATOM 1270 C CA . ARG A 1 160 ? 41.448 42.637 -52.510 1.00 45.31 160 ARG A CA 1
ATOM 1271 C C . ARG A 1 160 ? 42.097 41.761 -53.582 1.00 45.31 160 ARG A C 1
ATOM 1273 O O . ARG A 1 160 ? 43.339 41.629 -53.523 1.00 45.31 160 ARG A O 1
#

Secondary structure (DSSP, 8-state):
---TTTT-SHHHHHHHHHHHHHTT-HHHHHHHHHHHTGGGTTTS-HHHHHHHHHHHHHTT-HHHHHHHHHHHHHTTPPPS-HHHHHHHHHHHHHTT-HHHHHHHHHHHHHHHHHHHHHHTTSS-------------------------------------

Sequence (160 aa):
MLSKGQGNTMGTYGQLLRALDMDNRADEAHQFWVKKVSADLHSVPWQLCGLMISVYYRNNMLENLVKLFKGLEAFGRKPTDKSIVQRVADAYEMLGLLEEKERVLEKYKDVCTKIEKGHKKSKQTSLKKKKDSGRGRPRQRQTSTSNNLVSTMDGPELVR

Foldseek 3Di:
DAPVPVQLDLVSLLVVLVVCLVVVNLVVSVVCCVVRPPPCVVPRDLVSLLSNLVSCLVNVVLVVNLVSVVVCVVVVHDHQEPVSLVSNLVSCVVVVNNVVSVVSCVVCVVVHVVNVVVVVPPPDDDPPDDDDDDDDDDDDDDDDDDDDDDDDDDDDDDDD

Radius of gyration: 30.83 Å; Cα contacts (8 Å, |Δi|>4): 94; chains: 1; bounding box: 76×61×74 Å

pLDDT: mean 76.78, std 22.25, range [33.78, 97.5]

InterPro domains:
  IPR011990 Tetratricopeptide-like helical domain superfamily [G3DSA:1.25.40.10] (1-159)